Protein AF-A0A815P426-F1 (afdb_monomer_lite)

Radius of gyration: 23.21 Å; chains: 1; bounding box: 39×58×58 Å

pLDDT: mean 87.46, std 11.71, range [52.34, 97.25]

Foldseek 3Di:
DDFDWDQDPVRDTDTDDDDDDDCVPDCPVVPPPDPPPPPVPDDDDLLNVLLVLLVVLLDPVLLVVLCVVLDDDAPVCVVSVVSSLVSSLCVSVVVCVVVVCVVSLVPDDPVSNVVSVVVSSVSSVVSVVVVNVVVD

Secondary structure (DSSP, 8-state):
----EEE-TTS-EEE-------GGG-GGGG------------PPPHHHHHHHHHHHH--HHHHHHHHHHH----TT-HHHHHHHHHHHHHHHHHHHIIIIIHHHHHTS-HHHHHHHHHHHHHHHHHHHHHHHHHT-

InterPro domains:
  IPR040609 RNA ligase 2, C-terminal [PF18043] (53-125)
  IPR041948 RNA ligase 1/2, C-terminal domain superfamily [G3DSA:1.10.10.1810] (43-134)

Organism: NCBI:txid433720

Structure (mmCIF, N/CA/C/O backbone):
data_AF-A0A815P426-F1
#
_entry.id   AF-A0A815P426-F1
#
loop_
_atom_site.group_PDB
_atom_site.id
_atom_site.type_symbol
_atom_site.label_atom_id
_a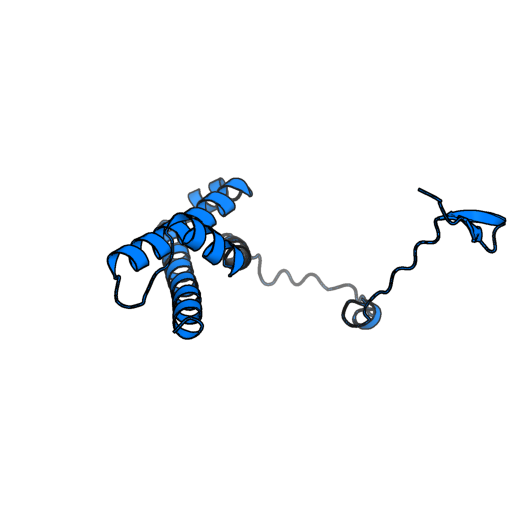tom_site.label_alt_id
_atom_site.label_comp_id
_atom_site.label_asym_id
_atom_site.label_entity_id
_atom_site.label_seq_id
_atom_site.pdbx_PDB_ins_code
_atom_site.Cartn_x
_atom_site.Cartn_y
_atom_site.Cartn_z
_atom_site.occupancy
_atom_site.B_iso_or_equiv
_atom_site.auth_seq_id
_atom_site.auth_comp_id
_atom_site.auth_asym_id
_atom_site.auth_atom_id
_atom_site.pdbx_PDB_model_num
ATOM 1 N N . MET A 1 1 ? 5.175 -38.776 -13.914 1.00 53.50 1 MET A N 1
ATOM 2 C CA . MET A 1 1 ? 4.727 -37.649 -14.763 1.00 53.50 1 MET A CA 1
ATOM 3 C C . MET A 1 1 ? 4.998 -38.048 -16.203 1.00 53.50 1 MET A C 1
ATOM 5 O O . MET A 1 1 ? 6.140 -38.364 -16.493 1.00 53.50 1 MET A O 1
ATOM 9 N N . HIS A 1 2 ? 3.977 -38.131 -17.057 1.00 69.00 2 HIS A N 1
ATOM 10 C CA . HIS A 1 2 ? 4.163 -38.473 -18.472 1.00 69.00 2 HIS A CA 1
ATOM 11 C C . HIS A 1 2 ? 4.282 -37.177 -19.275 1.00 69.00 2 HIS A C 1
ATOM 13 O O . HIS A 1 2 ? 3.371 -36.351 -19.244 1.00 69.00 2 HIS A O 1
ATOM 19 N N . GLU A 1 3 ? 5.411 -36.975 -19.950 1.00 75.50 3 GLU A N 1
ATOM 20 C CA . GLU A 1 3 ? 5.625 -35.807 -20.804 1.00 75.50 3 GLU A CA 1
ATOM 21 C C . GLU A 1 3 ? 5.066 -36.072 -22.204 1.00 75.50 3 GLU A C 1
ATOM 23 O O . GLU A 1 3 ? 5.456 -37.026 -22.875 1.00 75.50 3 GLU A O 1
ATOM 28 N N . ILE A 1 4 ? 4.139 -35.222 -22.653 1.00 83.88 4 ILE A N 1
ATOM 29 C CA . ILE A 1 4 ? 3.625 -35.261 -24.024 1.00 83.88 4 ILE A CA 1
ATOM 30 C C . ILE A 1 4 ? 4.584 -34.460 -24.907 1.00 83.88 4 ILE A C 1
ATOM 32 O O . ILE A 1 4 ? 4.674 -33.230 -24.805 1.00 83.88 4 ILE A O 1
ATOM 36 N N . LEU A 1 5 ? 5.302 -35.174 -25.772 1.00 86.25 5 LEU A N 1
ATOM 37 C CA . LEU A 1 5 ? 6.202 -34.607 -26.770 1.00 86.25 5 LEU A CA 1
ATOM 38 C C . LEU A 1 5 ? 5.488 -34.515 -28.118 1.00 86.25 5 LEU A C 1
ATOM 40 O O . LEU A 1 5 ? 4.907 -35.488 -28.594 1.00 86.25 5 LEU A O 1
ATOM 44 N N . VAL A 1 6 ? 5.560 -33.347 -28.751 1.00 86.00 6 VAL A N 1
ATOM 45 C CA . VAL A 1 6 ? 5.031 -33.112 -30.098 1.00 86.00 6 VAL A CA 1
ATOM 46 C C . VAL A 1 6 ? 6.175 -32.874 -31.068 1.00 86.00 6 VAL A C 1
ATOM 48 O O . VAL A 1 6 ? 7.145 -32.177 -30.765 1.00 86.00 6 VAL A O 1
ATOM 51 N N . LYS A 1 7 ? 6.071 -33.469 -32.254 1.00 87.00 7 LYS A N 1
ATOM 52 C CA . LYS A 1 7 ? 7.042 -33.288 -33.329 1.00 87.00 7 LYS A CA 1
ATOM 53 C C . LYS A 1 7 ? 6.736 -31.978 -34.053 1.00 87.00 7 LYS A C 1
ATOM 55 O O . LYS A 1 7 ? 5.653 -31.809 -34.606 1.00 87.00 7 LYS A O 1
ATOM 60 N N . THR A 1 8 ? 7.679 -31.044 -34.039 1.00 82.06 8 THR A N 1
ATOM 61 C CA . THR A 1 8 ? 7.565 -29.792 -34.801 1.00 82.06 8 THR A CA 1
ATOM 62 C C . THR A 1 8 ? 7.700 -30.056 -36.302 1.00 82.06 8 THR A C 1
ATOM 64 O O . THR A 1 8 ? 8.264 -31.070 -36.717 1.00 82.06 8 THR A O 1
ATOM 67 N N . THR A 1 9 ? 7.266 -29.112 -37.139 1.00 83.19 9 THR A N 1
ATOM 68 C CA . THR A 1 9 ? 7.492 -29.132 -38.600 1.00 83.19 9 THR A CA 1
ATOM 69 C C . THR A 1 9 ? 8.971 -29.245 -38.987 1.00 83.19 9 THR A C 1
ATOM 71 O O . THR A 1 9 ? 9.280 -29.675 -40.091 1.00 83.19 9 THR A O 1
ATOM 74 N N . LYS A 1 10 ? 9.894 -28.926 -38.068 1.00 82.25 10 LYS A N 1
ATOM 75 C CA . LYS A 1 10 ? 11.349 -29.080 -38.228 1.00 82.25 10 LYS A CA 1
ATOM 76 C C . LYS A 1 10 ? 11.892 -30.429 -37.724 1.00 82.25 10 LYS A C 1
ATOM 78 O O . LYS A 1 10 ? 13.099 -30.611 -37.647 1.00 82.25 10 LYS A O 1
ATOM 83 N N . GLY A 1 11 ? 11.024 -31.366 -37.338 1.00 80.31 11 GLY A N 1
ATOM 84 C CA . GLY A 1 11 ? 11.395 -32.717 -36.902 1.00 80.31 11 GLY A CA 1
ATOM 85 C C . GLY A 1 11 ? 11.871 -32.843 -35.451 1.00 80.31 11 GLY A C 1
ATOM 86 O O . GLY A 1 11 ? 12.090 -33.961 -34.990 1.00 80.31 11 GLY A O 1
ATOM 87 N N . VAL A 1 12 ? 11.984 -31.734 -34.715 1.00 82.62 12 VAL A N 1
ATOM 88 C CA . VAL A 1 12 ? 12.401 -31.719 -33.304 1.00 82.62 12 VAL A CA 1
ATOM 89 C C . VAL A 1 12 ? 11.205 -32.015 -32.401 1.00 82.62 12 VAL A C 1
ATOM 91 O O . VAL A 1 12 ? 10.135 -31.431 -32.598 1.00 82.62 12 VAL A O 1
ATOM 94 N N . HIS A 1 13 ? 11.389 -32.895 -31.414 1.00 85.00 13 HIS A N 1
ATOM 95 C CA . HIS A 1 13 ? 10.394 -33.176 -30.379 1.00 85.00 13 HIS A CA 1
ATOM 96 C C . HIS A 1 13 ? 10.478 -32.111 -29.286 1.00 85.00 13 HIS A C 1
ATOM 98 O O . HIS A 1 13 ? 11.535 -31.912 -28.692 1.00 85.00 13 HIS A O 1
ATOM 104 N N . VAL A 1 14 ? 9.371 -31.420 -29.029 1.00 87.62 14 VAL A N 1
ATOM 105 C CA . VAL A 1 14 ? 9.278 -30.375 -28.002 1.00 87.62 14 VAL A CA 1
ATOM 106 C C . VAL A 1 14 ? 8.112 -30.658 -27.066 1.00 87.62 14 VAL A C 1
ATOM 108 O O . VAL A 1 14 ? 7.135 -31.306 -27.447 1.00 87.62 14 VAL A O 1
ATOM 111 N N . ARG A 1 15 ? 8.198 -30.154 -25.833 1.00 86.31 15 ARG A N 1
ATOM 112 C CA . ARG A 1 15 ? 7.101 -30.231 -24.865 1.00 86.31 15 ARG A CA 1
ATOM 113 C C . ARG A 1 15 ? 5.871 -29.509 -25.416 1.00 86.31 15 ARG A C 1
ATOM 115 O O . ARG A 1 15 ? 5.964 -28.353 -25.830 1.00 86.31 15 ARG A O 1
ATOM 122 N N . ALA A 1 16 ? 4.717 -30.170 -25.375 1.00 86.75 16 ALA A N 1
ATOM 123 C CA . ALA A 1 16 ? 3.450 -29.562 -25.758 1.00 86.75 16 ALA A CA 1
ATOM 124 C C . ALA A 1 16 ? 3.032 -28.496 -24.725 1.00 86.75 16 ALA A C 1
ATOM 126 O O . ALA A 1 16 ? 2.418 -28.806 -23.706 1.00 86.75 16 ALA A O 1
ATOM 127 N N . ILE A 1 17 ? 3.395 -27.235 -24.971 1.00 85.06 17 ILE A N 1
ATOM 128 C CA . ILE A 1 17 ? 2.969 -26.078 -24.173 1.00 85.06 17 ILE A CA 1
ATOM 129 C C . ILE A 1 17 ? 2.081 -25.200 -25.051 1.00 85.06 17 ILE A C 1
ATOM 131 O O . ILE A 1 17 ? 2.551 -24.620 -26.028 1.00 85.06 17 ILE A O 1
ATOM 135 N N . VAL A 1 18 ? 0.810 -25.062 -24.677 1.00 85.25 18 VAL A N 1
ATOM 136 C CA . VAL A 1 18 ? -0.127 -24.142 -25.334 1.00 85.25 18 VAL A CA 1
ATOM 137 C C . VAL A 1 18 ? -0.279 -22.899 -24.463 1.00 85.25 18 VAL A C 1
ATOM 139 O O . VAL A 1 18 ? -0.738 -22.985 -23.326 1.00 85.25 18 VAL A O 1
ATOM 142 N N . LYS A 1 19 ? 0.115 -21.733 -24.987 1.00 87.06 19 LYS A N 1
ATOM 143 C CA . LYS A 1 19 ? -0.084 -20.438 -24.320 1.00 87.06 19 LYS A CA 1
ATOM 144 C C . LYS A 1 19 ? -1.341 -19.773 -24.881 1.00 87.06 19 LYS A C 1
ATOM 146 O O . LYS A 1 19 ? -1.327 -19.317 -26.020 1.00 87.06 19 LYS A O 1
ATOM 151 N N . LYS A 1 20 ? -2.409 -19.680 -24.085 1.00 88.19 20 LYS A N 1
ATOM 152 C CA . LYS A 1 20 ? -3.594 -18.878 -24.425 1.00 88.19 20 LYS A CA 1
ATOM 153 C C . LYS A 1 20 ? -3.333 -17.418 -24.044 1.00 88.19 20 LYS A C 1
ATOM 155 O O . LYS A 1 20 ? -3.533 -17.039 -22.895 1.00 88.19 20 LYS A O 1
ATOM 160 N N . LYS A 1 21 ? -2.824 -16.623 -24.986 1.00 87.19 21 LYS A N 1
ATOM 161 C CA . LYS A 1 21 ? -2.629 -15.177 -24.798 1.00 87.19 21 LYS A CA 1
ATOM 162 C C . LYS A 1 21 ? -3.973 -14.449 -24.934 1.00 87.19 21 LYS A C 1
ATOM 164 O O . LYS A 1 21 ? -4.783 -14.844 -25.767 1.00 87.19 21 LYS A O 1
ATOM 169 N N . ILE A 1 22 ? -4.208 -13.420 -24.121 1.00 87.94 22 ILE A N 1
ATOM 170 C CA . ILE A 1 22 ? -5.364 -12.523 -24.273 1.00 87.94 22 ILE A CA 1
ATOM 171 C C . ILE A 1 22 ? -5.002 -11.378 -25.221 1.00 87.94 22 ILE A C 1
ATOM 173 O O . ILE A 1 22 ? -3.900 -10.841 -25.142 1.00 87.94 22 ILE A O 1
ATOM 177 N N . GLU A 1 23 ? -5.925 -11.001 -26.104 1.00 86.19 23 GLU A N 1
ATOM 178 C CA . GLU A 1 23 ? -5.700 -9.925 -27.082 1.00 86.19 23 GLU A CA 1
ATOM 179 C C . GLU A 1 23 ? -5.586 -8.542 -26.434 1.00 86.19 23 GLU A C 1
ATOM 181 O O . GLU A 1 23 ? -4.944 -7.649 -26.979 1.00 86.19 23 GLU A O 1
ATOM 186 N N . GLU A 1 24 ? -6.196 -8.347 -25.262 1.00 84.69 24 GLU A N 1
ATOM 187 C CA . GLU A 1 24 ? -6.124 -7.084 -24.523 1.00 84.69 24 GLU A CA 1
ATOM 188 C C . GLU A 1 24 ? -4.689 -6.718 -24.136 1.00 84.69 24 GLU A C 1
ATOM 190 O O . GLU A 1 24 ? -4.333 -5.546 -24.163 1.00 84.69 24 GLU A O 1
ATOM 195 N N . PHE A 1 25 ? -3.860 -7.732 -23.882 1.00 81.56 25 PHE A N 1
ATOM 196 C CA . PHE A 1 25 ? -2.438 -7.589 -23.586 1.00 81.56 25 PHE A CA 1
ATOM 197 C C . PHE A 1 25 ? -1.559 -7.755 -24.841 1.00 81.56 25 PHE A C 1
ATOM 199 O O . PHE A 1 25 ? -0.349 -7.936 -24.726 1.00 81.56 25 PHE A O 1
ATOM 206 N N . SER A 1 26 ? -2.151 -7.765 -26.045 1.00 83.50 26 SER A N 1
ATOM 207 C CA . SER A 1 26 ? -1.368 -7.804 -27.279 1.00 83.50 26 SER A CA 1
ATOM 208 C C . SER A 1 26 ? -0.800 -6.427 -27.596 1.00 83.50 26 SER A C 1
ATOM 210 O O . SER A 1 26 ? -1.530 -5.439 -27.705 1.00 83.50 26 SER A O 1
ATOM 212 N N . GLU A 1 27 ? 0.509 -6.386 -27.819 1.00 73.88 27 GLU A N 1
ATOM 213 C CA . GLU A 1 27 ? 1.217 -5.193 -28.272 1.00 73.88 27 GLU A CA 1
ATOM 214 C C . GLU A 1 27 ? 0.889 -4.817 -29.726 1.00 73.88 27 GLU A C 1
ATOM 216 O O . GLU A 1 27 ? 1.246 -3.727 -30.164 1.00 73.88 27 GLU A O 1
ATOM 221 N N . ASP A 1 28 ? 0.151 -5.658 -30.465 1.00 74.94 28 ASP A N 1
ATOM 222 C CA . ASP A 1 28 ? -0.253 -5.393 -31.856 1.00 74.94 28 ASP A CA 1
ATOM 223 C C . ASP A 1 28 ? -1.012 -4.059 -32.001 1.00 74.94 28 ASP A C 1
ATOM 225 O O . ASP A 1 28 ? -0.912 -3.384 -33.026 1.00 74.94 28 ASP A O 1
ATOM 229 N N . LYS A 1 29 ? -1.723 -3.632 -30.947 1.00 68.50 29 LYS A N 1
ATOM 230 C CA . LYS A 1 29 ? -2.420 -2.333 -30.880 1.00 68.50 29 LYS A CA 1
ATOM 231 C C . LYS A 1 29 ? -1.468 -1.132 -30.814 1.00 68.50 29 LYS A C 1
ATOM 233 O O . LYS A 1 29 ? -1.870 -0.023 -31.152 1.00 68.50 29 LYS A O 1
ATOM 238 N N . TYR A 1 30 ? -0.223 -1.350 -30.399 1.00 68.12 30 TYR A N 1
ATOM 239 C CA . TYR A 1 30 ? 0.835 -0.345 -30.269 1.00 68.12 30 TYR A CA 1
ATOM 240 C C . TYR A 1 30 ? 1.909 -0.485 -31.364 1.00 68.12 30 TYR A C 1
ATOM 242 O O . TYR A 1 30 ? 2.927 0.201 -31.322 1.00 68.12 30 TYR A O 1
ATOM 250 N N . GLY A 1 31 ? 1.678 -1.336 -32.375 1.00 58.94 31 GLY A N 1
ATOM 251 C CA . GLY A 1 31 ? 2.641 -1.723 -33.416 1.00 58.94 31 GLY A CA 1
ATOM 252 C C . GLY A 1 31 ? 3.135 -0.613 -34.355 1.00 58.94 31 GLY A C 1
ATOM 253 O O . GLY A 1 31 ? 3.912 -0.888 -35.267 1.00 58.94 31 GLY A O 1
ATOM 254 N N . GLN A 1 32 ? 2.741 0.642 -34.145 1.00 60.88 32 GLN A N 1
ATOM 255 C CA . GLN A 1 32 ? 3.390 1.790 -34.772 1.00 60.88 32 GLN A CA 1
ATOM 256 C C . GLN A 1 32 ? 4.388 2.391 -33.788 1.00 60.88 32 GLN A C 1
ATOM 258 O O . GLN A 1 32 ? 4.172 3.474 -33.248 1.00 60.88 32 GLN A O 1
ATOM 263 N N . ALA A 1 33 ? 5.490 1.676 -33.553 1.00 63.81 33 ALA A N 1
ATOM 264 C CA . ALA A 1 33 ? 6.647 2.222 -32.857 1.00 63.81 33 ALA A CA 1
ATOM 265 C C . ALA A 1 33 ? 7.275 3.331 -33.723 1.00 63.81 33 ALA A C 1
ATOM 267 O O . ALA A 1 33 ? 8.263 3.131 -34.427 1.00 63.81 33 ALA A O 1
ATOM 268 N N . GLN A 1 34 ? 6.659 4.512 -33.718 1.00 63.12 34 GLN A N 1
ATOM 269 C CA . GLN A 1 34 ? 7.313 5.735 -34.147 1.00 63.12 34 GLN A CA 1
ATOM 270 C C . GLN A 1 34 ? 8.417 6.027 -33.136 1.00 63.12 34 GLN A C 1
ATOM 272 O O . GLN A 1 34 ? 8.215 5.886 -31.929 1.00 63.12 34 GLN A O 1
ATOM 277 N N . LYS A 1 35 ? 9.598 6.405 -33.631 1.00 65.06 35 LYS A N 1
ATOM 278 C CA . LYS A 1 35 ? 10.706 6.859 -32.791 1.00 65.06 35 LYS A CA 1
ATOM 279 C C . LYS A 1 35 ? 10.178 8.025 -31.956 1.00 65.06 35 LYS A C 1
ATOM 281 O O . LYS A 1 35 ? 9.969 9.105 -32.502 1.00 65.06 35 LYS A O 1
ATOM 286 N N . GLN A 1 36 ? 9.888 7.783 -30.678 1.00 59.38 36 GLN A N 1
ATOM 287 C CA . GLN A 1 36 ? 9.435 8.838 -29.786 1.00 59.38 36 GLN A CA 1
ATOM 288 C C . GLN A 1 36 ? 10.540 9.887 -29.758 1.00 59.38 36 GLN A C 1
ATOM 290 O O . GLN A 1 36 ? 11.679 9.591 -29.390 1.00 59.38 36 GLN A O 1
ATOM 295 N N . GLU A 1 37 ? 10.229 11.099 -30.213 1.00 60.91 37 GLU A N 1
ATOM 296 C CA . GLU A 1 37 ? 11.078 12.233 -29.896 1.00 60.91 37 GLU A CA 1
ATOM 297 C C . GLU A 1 37 ? 11.063 12.338 -28.377 1.00 60.91 37 GLU A C 1
ATOM 299 O O . GLU A 1 37 ? 9.999 12.518 -27.780 1.00 60.91 37 GLU A O 1
ATOM 304 N N . LEU A 1 38 ? 12.225 12.115 -27.759 1.00 56.75 38 LEU A N 1
ATOM 305 C CA . LEU A 1 38 ? 12.448 12.315 -26.334 1.00 56.75 38 LEU A CA 1
ATOM 306 C C . LEU A 1 38 ? 12.198 13.793 -26.044 1.00 56.75 38 LEU A C 1
ATOM 308 O O . LEU A 1 38 ? 13.115 14.609 -26.031 1.00 56.75 38 LEU A O 1
ATOM 312 N N . LYS A 1 39 ? 10.931 14.150 -25.853 1.00 55.62 39 LYS A N 1
ATOM 313 C CA . LYS A 1 39 ? 10.569 15.373 -25.165 1.00 55.62 39 LYS A CA 1
ATOM 314 C C . LYS A 1 39 ? 11.035 15.159 -23.737 1.00 55.62 39 LYS A C 1
ATOM 316 O O . LYS A 1 39 ? 10.408 14.421 -22.985 1.00 55.62 39 LYS A O 1
ATOM 321 N N . THR A 1 40 ? 12.155 15.771 -23.379 1.00 57.69 40 THR A N 1
ATOM 322 C CA . THR A 1 40 ? 12.635 15.913 -21.997 1.00 57.69 40 THR A CA 1
ATOM 323 C C . THR A 1 40 ? 11.738 16.874 -21.206 1.00 57.69 40 THR A C 1
ATOM 325 O O . THR A 1 40 ? 12.223 17.687 -20.426 1.00 57.69 40 THR A O 1
ATOM 328 N N . ASP A 1 41 ? 10.427 16.830 -21.438 1.00 52.34 41 ASP A N 1
ATOM 329 C CA . ASP A 1 41 ? 9.446 17.606 -20.696 1.00 52.34 41 ASP A CA 1
ATOM 330 C C . ASP A 1 41 ? 8.960 16.728 -19.543 1.00 52.34 41 ASP A C 1
ATOM 332 O O . ASP A 1 41 ? 7.996 15.974 -19.672 1.00 52.34 41 ASP A O 1
ATOM 336 N N . GLY A 1 42 ? 9.678 16.816 -18.423 1.00 54.28 42 GLY A N 1
ATOM 337 C CA . GLY A 1 42 ? 9.279 16.229 -17.147 1.00 54.28 42 GLY A CA 1
ATOM 338 C C . GLY A 1 42 ? 10.192 15.102 -16.690 1.00 54.28 42 GLY A C 1
ATOM 339 O O . GLY A 1 42 ? 9.809 13.935 -16.729 1.00 54.28 42 GLY A O 1
ATOM 340 N N . GLU A 1 43 ? 11.385 15.443 -16.200 1.00 70.19 43 GLU A N 1
ATOM 341 C CA . GLU A 1 43 ? 12.057 14.550 -15.254 1.00 70.19 43 GLU A CA 1
ATOM 342 C C . GLU A 1 43 ? 11.116 14.355 -14.061 1.00 70.19 43 GLU A C 1
ATOM 344 O O . GLU A 1 43 ? 10.733 15.320 -13.395 1.00 70.19 43 GLU A O 1
ATOM 349 N N . LEU A 1 44 ? 10.685 13.110 -13.839 1.00 75.94 44 LEU A N 1
ATOM 350 C CA . LEU A 1 44 ? 9.888 12.764 -12.670 1.00 75.94 44 LEU A CA 1
ATOM 351 C C . LEU A 1 44 ? 10.709 13.092 -11.432 1.00 75.94 44 LEU A C 1
ATOM 353 O O . LEU A 1 44 ? 11.832 12.612 -11.266 1.00 75.94 44 LEU A O 1
ATOM 357 N N . SER A 1 45 ? 10.145 13.929 -10.571 1.00 87.25 45 SER A N 1
ATOM 358 C CA . SER A 1 45 ? 10.812 14.292 -9.336 1.00 87.25 45 SER A CA 1
ATOM 359 C C . SER A 1 45 ? 10.873 13.086 -8.397 1.00 87.25 45 SER A C 1
ATOM 361 O O . SER A 1 45 ? 10.067 12.155 -8.482 1.00 87.25 45 SER A O 1
ATOM 363 N N . ASN A 1 46 ? 11.803 13.111 -7.441 1.00 88.75 46 ASN A N 1
ATOM 364 C CA . ASN A 1 46 ? 11.910 12.030 -6.462 1.00 88.75 46 ASN A CA 1
ATOM 365 C C . ASN A 1 46 ? 10.612 11.839 -5.652 1.00 88.75 46 ASN A C 1
ATOM 367 O O . ASN A 1 46 ? 10.283 10.724 -5.255 1.00 88.75 46 ASN A O 1
ATOM 371 N N . ILE A 1 47 ? 9.849 12.911 -5.423 1.00 92.12 47 ILE A N 1
ATOM 372 C CA . ILE A 1 47 ? 8.553 12.812 -4.745 1.00 92.12 47 ILE A CA 1
ATOM 373 C C . ILE A 1 47 ? 7.523 12.069 -5.609 1.00 92.12 47 ILE A C 1
ATOM 375 O O . ILE A 1 47 ? 6.786 11.245 -5.074 1.00 92.12 47 ILE A O 1
ATOM 379 N N . ASP A 1 48 ? 7.504 12.292 -6.926 1.00 91.62 48 ASP A N 1
ATOM 380 C CA . ASP A 1 48 ? 6.570 11.611 -7.831 1.00 91.62 48 ASP A CA 1
ATOM 381 C C . ASP A 1 48 ? 6.872 10.114 -7.928 1.00 91.62 48 ASP A C 1
ATOM 383 O O . ASP A 1 48 ? 5.965 9.288 -7.850 1.00 91.62 48 ASP A O 1
ATOM 387 N N . LEU A 1 49 ? 8.155 9.755 -8.027 1.00 92.81 49 LEU A N 1
ATOM 388 C CA . LEU A 1 49 ? 8.589 8.358 -8.038 1.00 92.81 49 LEU A CA 1
ATOM 389 C C . LEU A 1 49 ? 8.180 7.637 -6.748 1.00 92.81 49 LEU A C 1
ATOM 391 O O . LEU A 1 49 ? 7.552 6.582 -6.803 1.00 92.81 49 LEU A O 1
ATOM 395 N N . LEU A 1 50 ? 8.449 8.240 -5.585 1.00 94.88 50 LEU A N 1
ATOM 396 C CA . LEU A 1 50 ? 8.040 7.669 -4.300 1.00 94.88 50 LEU A CA 1
ATOM 397 C C . LEU A 1 50 ? 6.519 7.588 -4.150 1.00 94.88 50 LEU A C 1
ATOM 399 O O . LEU A 1 50 ? 6.022 6.633 -3.555 1.00 94.88 50 LEU A O 1
ATOM 403 N N . ARG A 1 51 ? 5.771 8.554 -4.693 1.00 95.12 51 ARG A N 1
ATOM 404 C CA . ARG A 1 51 ? 4.305 8.498 -4.709 1.00 95.12 51 ARG A CA 1
ATOM 405 C C . ARG A 1 51 ? 3.817 7.268 -5.473 1.00 95.12 51 ARG A C 1
ATOM 407 O O . ARG A 1 51 ? 2.977 6.543 -4.948 1.00 95.12 51 ARG A O 1
ATOM 414 N N . PHE A 1 52 ? 4.369 6.993 -6.655 1.00 94.50 52 PHE A N 1
ATOM 415 C CA . PHE A 1 52 ? 3.994 5.808 -7.433 1.00 94.50 52 PHE A CA 1
ATOM 416 C C . PHE A 1 52 ? 4.338 4.498 -6.718 1.00 94.50 52 PHE A C 1
ATOM 418 O O . PHE A 1 52 ? 3.515 3.583 -6.701 1.00 94.50 52 PHE A O 1
ATOM 425 N N . GLU A 1 53 ? 5.511 4.421 -6.087 1.00 95.56 53 GLU A N 1
ATOM 426 C CA . GLU A 1 53 ? 5.911 3.251 -5.296 1.00 95.56 53 GLU A CA 1
ATOM 427 C C . GLU A 1 53 ? 4.965 3.014 -4.111 1.00 95.56 53 GLU A C 1
ATOM 429 O O . GLU A 1 53 ? 4.521 1.890 -3.869 1.00 95.56 53 GLU A O 1
ATOM 434 N N . ILE A 1 54 ? 4.585 4.077 -3.395 1.00 96.25 54 ILE A N 1
ATOM 435 C CA . ILE A 1 54 ? 3.614 3.988 -2.299 1.00 96.25 54 ILE A CA 1
ATOM 436 C C . ILE A 1 54 ? 2.250 3.527 -2.822 1.00 96.25 54 ILE A C 1
ATOM 438 O O . ILE A 1 54 ? 1.661 2.605 -2.253 1.00 96.25 54 ILE A O 1
ATOM 442 N N . ASP A 1 55 ? 1.748 4.124 -3.903 1.00 95.19 55 ASP A N 1
ATOM 443 C CA . ASP A 1 55 ? 0.440 3.781 -4.469 1.00 95.19 55 ASP A CA 1
ATOM 444 C C . ASP A 1 55 ? 0.378 2.317 -4.934 1.00 95.19 55 ASP A C 1
ATOM 446 O O . ASP A 1 55 ? -0.644 1.654 -4.742 1.00 95.19 55 ASP A O 1
ATOM 450 N N . ALA A 1 56 ? 1.478 1.771 -5.462 1.00 95.38 56 ALA A N 1
ATOM 451 C CA . ALA A 1 56 ? 1.578 0.358 -5.828 1.00 95.38 56 ALA A CA 1
ATOM 452 C C . ALA A 1 56 ? 1.490 -0.591 -4.615 1.00 95.38 56 ALA A C 1
ATOM 454 O O . ALA A 1 56 ? 1.027 -1.729 -4.741 1.00 95.38 56 ALA A O 1
ATOM 455 N N . LEU A 1 57 ? 1.912 -0.138 -3.431 1.00 96.75 57 LEU A N 1
ATOM 456 C CA . LEU A 1 57 ? 1.879 -0.921 -2.192 1.00 96.75 57 LEU A CA 1
ATOM 457 C C . LEU A 1 57 ? 0.527 -0.850 -1.470 1.00 96.75 57 LEU A C 1
ATOM 459 O O . LEU A 1 57 ? 0.180 -1.767 -0.718 1.00 96.75 57 LEU A O 1
ATOM 463 N N . VAL A 1 58 ? -0.261 0.195 -1.716 1.00 95.75 58 VAL A N 1
ATOM 464 C CA . VAL A 1 58 ? -1.576 0.422 -1.105 1.00 95.75 58 VAL A CA 1
ATOM 465 C C . VAL A 1 58 ? -2.610 -0.550 -1.705 1.00 95.75 58 VAL A C 1
ATOM 467 O O . VAL A 1 58 ? -3.308 -0.253 -2.670 1.00 95.75 58 VAL A O 1
ATOM 470 N N . THR A 1 59 ? -2.719 -1.748 -1.121 1.00 95.62 59 THR A N 1
ATOM 471 C CA . THR A 1 59 ? -3.523 -2.862 -1.656 1.00 95.62 59 THR A CA 1
ATOM 472 C C . THR A 1 59 ? -4.456 -3.494 -0.621 1.00 95.62 59 THR A C 1
ATOM 474 O O . THR A 1 59 ? -4.131 -3.603 0.564 1.00 95.62 59 THR A O 1
ATOM 477 N N . ASP A 1 60 ? -5.597 -4.015 -1.090 1.00 94.69 60 ASP A N 1
ATOM 478 C CA . ASP A 1 60 ? -6.560 -4.754 -0.256 1.00 94.69 60 ASP A CA 1
ATOM 479 C C . ASP A 1 60 ? -5.906 -5.983 0.417 1.00 94.69 60 ASP A C 1
ATOM 481 O O . ASP A 1 60 ? -6.220 -6.318 1.559 1.00 94.69 60 ASP A O 1
ATOM 485 N N . ASN A 1 61 ? -4.935 -6.623 -0.246 1.00 95.62 61 ASN A N 1
ATOM 486 C CA . ASN A 1 61 ? -4.196 -7.760 0.313 1.00 95.62 61 ASN A CA 1
ATOM 487 C C . ASN A 1 61 ? -3.389 -7.378 1.561 1.00 95.62 61 ASN A C 1
ATOM 489 O O . ASN A 1 61 ? -3.446 -8.089 2.564 1.00 95.62 61 ASN A O 1
ATOM 493 N N . ARG A 1 62 ? -2.670 -6.248 1.538 1.00 96.06 62 ARG A N 1
ATOM 494 C CA . ARG A 1 62 ? -1.943 -5.777 2.728 1.00 96.06 62 ARG A CA 1
ATOM 495 C C . ARG A 1 62 ? -2.894 -5.357 3.844 1.00 96.06 62 ARG A C 1
ATOM 497 O O . ARG A 1 62 ? -2.606 -5.635 5.008 1.00 96.06 62 ARG A O 1
ATOM 504 N N . LEU A 1 63 ? -4.052 -4.777 3.512 1.00 96.06 63 LEU A N 1
ATOM 505 C CA . LEU A 1 63 ? -5.078 -4.502 4.520 1.00 96.06 63 LEU A CA 1
ATOM 506 C C . LEU A 1 63 ? -5.537 -5.803 5.198 1.00 96.06 63 LEU A C 1
ATOM 508 O O . LEU A 1 63 ? -5.611 -5.860 6.425 1.00 96.06 63 LEU A O 1
ATOM 512 N N . ASN A 1 64 ? -5.798 -6.858 4.425 1.00 94.94 64 ASN A N 1
ATOM 513 C CA . ASN A 1 64 ? -6.200 -8.159 4.965 1.00 94.94 64 ASN A CA 1
ATOM 514 C C . ASN A 1 64 ? -5.124 -8.769 5.877 1.00 94.94 64 ASN A C 1
ATOM 516 O O . ASN A 1 64 ? -5.459 -9.335 6.915 1.00 94.94 64 ASN A O 1
ATOM 520 N N . ASN A 1 65 ? -3.842 -8.591 5.550 1.00 96.00 65 ASN A N 1
ATOM 521 C CA . ASN A 1 65 ? -2.735 -9.020 6.409 1.00 96.00 65 ASN A CA 1
ATOM 522 C C . ASN A 1 65 ? -2.681 -8.238 7.734 1.00 96.00 65 ASN A C 1
ATOM 524 O O . ASN A 1 65 ? -2.349 -8.796 8.780 1.00 96.00 65 ASN A O 1
ATOM 528 N N . ALA A 1 66 ? -2.994 -6.940 7.715 1.00 95.75 66 ALA A N 1
ATOM 529 C CA . ALA A 1 66 ? -3.103 -6.148 8.938 1.00 95.75 66 ALA A CA 1
ATOM 530 C C . ALA A 1 66 ? -4.314 -6.596 9.781 1.00 95.75 66 ALA A C 1
ATOM 532 O O . ALA A 1 66 ? -4.195 -6.788 10.993 1.00 95.75 66 ALA A O 1
ATOM 533 N N . LEU A 1 67 ? -5.456 -6.857 9.136 1.00 94.62 67 LEU A N 1
ATOM 534 C CA . LEU A 1 67 ? -6.659 -7.391 9.778 1.00 94.62 67 LEU A CA 1
ATOM 535 C C . LEU A 1 67 ? -6.431 -8.777 10.388 1.00 94.62 67 LEU A C 1
ATOM 537 O O . LEU A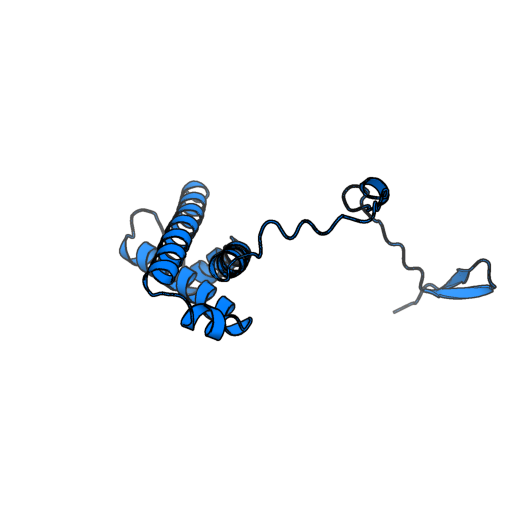 1 67 ? -6.887 -9.022 11.498 1.00 94.62 67 LEU A O 1
ATOM 541 N N . SER A 1 68 ? -5.688 -9.676 9.737 1.00 94.56 68 SER A N 1
ATOM 542 C CA . SER A 1 68 ? -5.414 -11.009 10.294 1.00 94.56 68 SER A CA 1
ATOM 543 C C . SER A 1 68 ? -4.567 -10.963 11.570 1.00 94.56 68 SER A C 1
ATOM 545 O O . SER A 1 68 ? -4.612 -11.901 12.361 1.00 94.56 68 SER A O 1
ATOM 547 N N . LYS A 1 69 ? -3.798 -9.884 11.779 1.00 94.12 69 LYS A N 1
ATOM 548 C CA . LYS A 1 69 ? -2.985 -9.661 12.986 1.00 94.12 69 LYS A CA 1
ATOM 549 C C . LYS A 1 69 ? -3.794 -9.049 14.137 1.00 94.12 69 LYS A C 1
ATOM 551 O O . LYS A 1 69 ? -3.521 -9.354 15.291 1.00 94.12 69 LYS A O 1
ATOM 556 N N . ILE A 1 70 ? -4.769 -8.190 13.831 1.00 91.81 70 ILE A N 1
ATOM 557 C CA . ILE A 1 70 ? -5.590 -7.478 14.832 1.00 91.81 70 ILE A CA 1
ATOM 558 C C . ILE A 1 70 ? -6.876 -8.248 15.173 1.00 91.81 70 ILE A C 1
ATOM 560 O O . ILE A 1 70 ? -7.384 -8.164 16.291 1.00 91.81 70 ILE A O 1
ATOM 564 N N . GLY A 1 71 ? -7.403 -9.010 14.218 1.00 87.69 71 GLY A N 1
ATOM 565 C CA . GLY A 1 71 ? -8.718 -9.634 14.276 1.00 87.69 71 GLY A CA 1
ATOM 566 C C . GLY A 1 71 ? -9.810 -8.764 13.649 1.00 87.69 71 GLY A C 1
ATOM 567 O O . GLY A 1 71 ? -9.549 -7.810 12.916 1.00 87.69 71 GLY A O 1
ATOM 568 N N . HIS A 1 72 ? -11.067 -9.117 13.918 1.00 87.12 72 HIS A N 1
ATOM 569 C CA . HIS A 1 72 ? -12.217 -8.384 13.391 1.00 87.12 72 HIS A CA 1
ATOM 570 C C . HIS A 1 72 ? -12.304 -6.975 14.000 1.00 87.12 72 HIS A C 1
ATOM 572 O O . HIS A 1 72 ? -12.189 -6.805 15.218 1.00 87.12 72 HIS A O 1
ATOM 578 N N . VAL A 1 73 ? -12.530 -5.979 13.141 1.00 89.62 73 VAL A N 1
ATOM 579 C CA . VAL A 1 73 ? -12.633 -4.562 13.507 1.00 89.62 73 VAL A CA 1
ATOM 580 C C . VAL A 1 73 ? -13.957 -4.005 13.005 1.00 89.62 73 VAL A C 1
ATOM 582 O O . VAL A 1 73 ? -14.285 -4.132 11.823 1.00 89.62 73 VAL A O 1
ATOM 585 N N . THR A 1 74 ? -14.691 -3.349 13.899 1.00 88.56 74 THR A N 1
ATOM 586 C CA . THR A 1 74 ? -15.965 -2.687 13.594 1.00 88.56 74 THR A CA 1
ATOM 587 C C . THR A 1 74 ? -15.836 -1.162 13.621 1.00 88.56 74 THR A C 1
ATOM 589 O O . THR A 1 74 ? -14.899 -0.599 14.185 1.00 88.56 74 THR A O 1
ATOM 592 N N . ALA A 1 75 ? -16.813 -0.458 13.042 1.00 87.38 75 ALA A N 1
ATOM 593 C CA . ALA A 1 75 ? -16.804 1.008 12.965 1.00 87.38 75 ALA A CA 1
ATOM 594 C C . ALA A 1 75 ? -16.863 1.720 14.336 1.00 87.38 75 ALA A C 1
ATOM 596 O O . ALA A 1 75 ? -16.499 2.892 14.433 1.00 87.38 75 ALA A O 1
ATOM 597 N N . ASN A 1 76 ? -17.322 1.032 15.385 1.00 88.50 76 ASN A N 1
ATOM 598 C CA . ASN A 1 76 ? -17.464 1.606 16.725 1.00 88.50 76 ASN A CA 1
ATOM 599 C C . ASN A 1 76 ? -16.167 1.522 17.549 1.00 88.50 76 ASN A C 1
ATOM 601 O O . ASN A 1 76 ? -16.014 2.242 18.535 1.00 88.50 76 ASN A O 1
ATOM 605 N N . GLU A 1 77 ? -15.217 0.679 17.143 1.00 91.06 77 GLU A N 1
ATOM 606 C CA . GLU A 1 77 ? -13.978 0.418 17.875 1.00 91.06 77 GLU A CA 1
ATOM 607 C C . GLU A 1 77 ? -12.866 1.370 17.417 1.00 91.06 77 GLU A C 1
ATOM 609 O O . GLU A 1 77 ? -11.970 1.004 16.656 1.00 91.06 77 GLU A O 1
ATOM 614 N N . LYS A 1 78 ? -12.927 2.625 17.879 1.00 90.81 78 LYS A N 1
ATOM 615 C CA . LYS A 1 78 ? -11.990 3.685 17.462 1.00 90.81 78 LYS A CA 1
ATOM 616 C C . LYS A 1 78 ? -10.520 3.329 17.696 1.00 90.81 78 LYS A C 1
ATOM 618 O O . LYS A 1 78 ? -9.696 3.624 16.833 1.00 90.81 78 LYS A O 1
ATOM 623 N N . ASP A 1 79 ? -10.206 2.689 18.819 1.00 92.50 79 ASP A N 1
ATOM 624 C CA . ASP A 1 79 ? -8.827 2.320 19.155 1.00 92.50 79 ASP A CA 1
ATOM 625 C C . ASP A 1 79 ? -8.296 1.250 18.196 1.00 92.50 79 ASP A C 1
ATOM 627 O O . ASP A 1 79 ? -7.261 1.451 17.566 1.00 92.50 79 ASP A O 1
ATOM 631 N N . LYS A 1 80 ? -9.079 0.192 17.941 1.00 92.50 80 LYS A N 1
ATOM 632 C CA . LYS A 1 80 ? -8.718 -0.842 16.956 1.00 92.50 80 LYS A CA 1
ATOM 633 C C . LYS A 1 80 ? -8.591 -0.292 15.538 1.00 92.50 80 LYS A C 1
ATOM 635 O O . LYS A 1 80 ? -7.729 -0.735 14.787 1.00 92.50 80 LYS A O 1
ATOM 640 N N . LEU A 1 81 ? -9.431 0.669 15.152 1.00 93.88 81 LEU A N 1
ATOM 641 C CA . LEU A 1 81 ? -9.323 1.330 13.847 1.00 93.88 81 LEU A CA 1
ATOM 642 C C . LEU A 1 81 ? -8.034 2.141 13.722 1.00 93.88 81 LEU A C 1
ATOM 644 O O . LEU A 1 81 ? -7.413 2.149 12.659 1.00 93.88 81 LEU A O 1
ATOM 648 N N . LYS A 1 82 ? -7.632 2.818 14.799 1.00 94.56 82 LYS A N 1
ATOM 649 C CA . LYS A 1 82 ? -6.364 3.543 14.850 1.00 94.56 82 LYS A CA 1
ATOM 650 C C . LYS A 1 82 ? -5.184 2.576 14.770 1.00 94.56 82 LYS A C 1
ATOM 652 O O . LYS A 1 82 ? -4.259 2.828 14.003 1.00 94.56 82 LYS A O 1
ATOM 657 N N . ASP A 1 83 ? -5.246 1.462 15.491 1.00 95.31 83 ASP A N 1
ATOM 658 C CA . ASP A 1 83 ? -4.218 0.421 15.450 1.00 95.31 83 ASP A CA 1
ATOM 659 C C . ASP A 1 83 ? -4.113 -0.213 14.060 1.00 95.31 83 ASP A C 1
ATOM 661 O O . ASP A 1 83 ? -3.010 -0.373 13.544 1.00 95.31 83 ASP A O 1
ATOM 665 N N . LEU A 1 84 ? -5.248 -0.481 13.409 1.00 95.94 84 LEU A N 1
ATOM 666 C CA . LEU A 1 84 ? -5.301 -0.986 12.037 1.00 95.94 84 LEU A CA 1
ATOM 667 C C . LEU A 1 84 ? -4.666 -0.013 11.048 1.00 95.94 84 LEU A C 1
ATOM 669 O O . LEU A 1 84 ? -3.847 -0.425 10.230 1.00 95.94 84 LEU A O 1
ATOM 673 N N . LEU A 1 85 ? -5.015 1.272 11.137 1.00 96.19 85 LEU A N 1
ATOM 674 C CA . LEU A 1 85 ? -4.438 2.308 10.285 1.00 96.19 85 LEU A CA 1
ATOM 675 C C . LEU A 1 85 ? -2.918 2.384 10.467 1.00 96.19 85 LEU A C 1
ATOM 677 O O . LEU A 1 85 ? -2.182 2.382 9.483 1.00 96.19 85 LEU A O 1
ATOM 681 N N . ASN A 1 86 ? -2.452 2.408 11.716 1.00 96.12 86 ASN A N 1
ATOM 682 C CA . ASN A 1 86 ? -1.029 2.482 12.034 1.00 96.12 86 ASN A CA 1
ATOM 683 C C . ASN A 1 86 ? -0.273 1.243 11.548 1.00 96.12 86 ASN A C 1
ATOM 685 O O . ASN A 1 86 ? 0.791 1.378 10.950 1.00 96.12 86 ASN A O 1
ATOM 689 N N . LEU A 1 87 ? -0.819 0.046 11.784 1.00 96.50 87 LEU A N 1
ATOM 690 C CA . LEU A 1 87 ? -0.204 -1.211 11.368 1.00 96.50 87 LEU A CA 1
ATOM 691 C C . LEU A 1 87 ? -0.114 -1.309 9.844 1.00 96.50 87 LEU A C 1
ATOM 693 O O . LEU A 1 87 ? 0.914 -1.724 9.320 1.00 96.50 87 LEU A O 1
ATOM 697 N N . TYR A 1 88 ? -1.167 -0.895 9.143 1.00 97.19 88 TYR A N 1
ATOM 698 C CA . TYR A 1 88 ? -1.220 -0.913 7.687 1.00 97.19 88 TYR A CA 1
ATOM 699 C C . TYR A 1 88 ? -0.246 0.089 7.055 1.00 9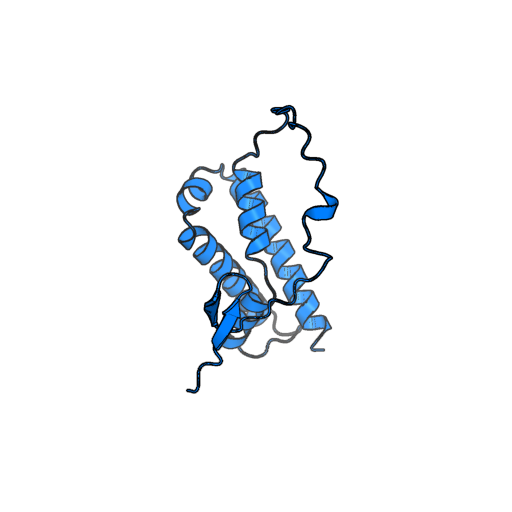7.19 88 TYR A C 1
ATOM 701 O O . TYR A 1 88 ? 0.508 -0.270 6.156 1.00 97.19 88 TYR A O 1
ATOM 709 N N . ILE A 1 89 ? -0.201 1.327 7.558 1.00 97.12 89 ILE A N 1
ATOM 710 C CA . ILE A 1 89 ? 0.760 2.336 7.082 1.00 97.12 89 ILE A CA 1
ATOM 711 C C . ILE A 1 89 ? 2.192 1.895 7.366 1.00 97.12 89 ILE A C 1
ATOM 713 O O . ILE A 1 89 ? 3.060 2.058 6.512 1.00 97.12 89 ILE A O 1
ATOM 717 N N . LYS A 1 90 ? 2.440 1.334 8.554 1.00 96.62 90 LYS A N 1
ATOM 718 C CA . LYS A 1 90 ? 3.758 0.820 8.911 1.00 96.62 90 LYS A CA 1
ATOM 719 C C . LYS A 1 90 ? 4.198 -0.281 7.944 1.00 96.62 90 LYS A C 1
ATOM 721 O O . LYS A 1 90 ? 5.293 -0.186 7.421 1.00 96.62 90 LYS A O 1
ATOM 726 N N . ASP A 1 91 ? 3.338 -1.258 7.659 1.00 97.25 91 ASP A N 1
ATOM 727 C CA . ASP A 1 91 ? 3.631 -2.350 6.716 1.00 97.25 91 ASP A CA 1
ATOM 728 C C . ASP A 1 91 ? 3.992 -1.832 5.311 1.00 97.25 91 ASP A C 1
ATOM 730 O O . ASP A 1 91 ? 4.911 -2.341 4.674 1.00 97.25 91 ASP A O 1
ATOM 734 N N . ILE A 1 92 ? 3.312 -0.777 4.847 1.00 97.12 92 ILE A N 1
ATOM 735 C CA . ILE A 1 92 ? 3.610 -0.130 3.563 1.00 97.12 92 ILE A CA 1
ATOM 736 C C . ILE A 1 92 ? 4.971 0.571 3.591 1.00 97.12 92 ILE A C 1
ATOM 738 O O . ILE A 1 92 ? 5.749 0.410 2.655 1.00 97.12 92 ILE A O 1
ATOM 742 N N . LEU A 1 93 ? 5.263 1.347 4.638 1.00 96.31 93 LEU A N 1
ATOM 743 C CA . LEU A 1 93 ? 6.540 2.057 4.753 1.00 96.31 93 LEU A CA 1
ATOM 744 C C . LEU A 1 93 ? 7.713 1.090 4.932 1.00 96.31 93 LEU A C 1
ATOM 746 O O . LEU A 1 93 ? 8.741 1.274 4.291 1.00 96.31 93 LEU A O 1
ATOM 750 N N . ASP A 1 94 ? 7.541 0.048 5.745 1.00 96.75 94 ASP A N 1
ATOM 751 C CA . ASP A 1 94 ? 8.544 -0.998 5.936 1.00 96.75 94 ASP A CA 1
ATOM 752 C C . ASP A 1 94 ? 8.857 -1.664 4.582 1.00 96.75 94 ASP A C 1
ATOM 754 O O . ASP A 1 94 ? 10.023 -1.760 4.201 1.00 96.75 94 ASP A O 1
ATOM 758 N N . GLN A 1 95 ? 7.834 -2.006 3.784 1.00 97.06 95 GLN A N 1
ATOM 759 C CA . GLN A 1 95 ? 8.057 -2.545 2.439 1.00 97.06 95 GLN A CA 1
ATOM 760 C C . GLN A 1 95 ? 8.727 -1.540 1.496 1.00 97.06 95 GLN A C 1
ATOM 762 O O . GLN A 1 95 ? 9.592 -1.918 0.708 1.00 97.06 95 GLN A O 1
ATOM 767 N N . LEU A 1 96 ? 8.313 -0.272 1.534 1.00 96.75 96 LEU A N 1
ATOM 768 C CA . LEU A 1 96 ? 8.900 0.773 0.698 1.00 96.75 96 LEU A CA 1
ATOM 769 C C . LEU A 1 96 ? 10.417 0.841 0.924 1.00 96.75 96 LEU A C 1
ATOM 771 O O . LEU A 1 96 ? 11.179 0.922 -0.040 1.00 96.75 96 LEU A O 1
ATOM 775 N N . TYR A 1 97 ? 10.848 0.752 2.184 1.00 96.50 97 TYR A N 1
ATOM 776 C CA . TYR A 1 97 ? 12.260 0.734 2.557 1.00 96.50 97 TYR A CA 1
ATOM 777 C C . TYR A 1 97 ? 12.955 -0.564 2.143 1.00 96.50 97 TYR A C 1
ATOM 779 O O . TYR A 1 97 ? 14.033 -0.499 1.556 1.00 96.50 97 TYR A O 1
ATOM 787 N N . GLU A 1 98 ? 12.327 -1.726 2.352 1.00 96.31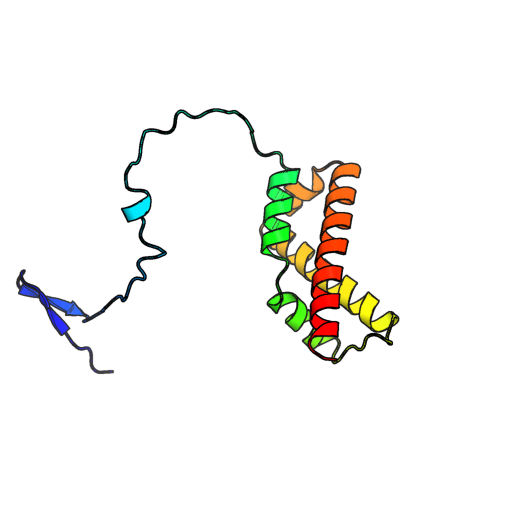 98 GLU A N 1
ATOM 788 C CA . GLU A 1 98 ? 12.850 -3.021 1.885 1.00 96.31 98 GLU A CA 1
ATOM 789 C C . GLU A 1 98 ? 13.064 -3.063 0.364 1.00 96.31 98 GLU A C 1
ATOM 791 O O . GLU A 1 98 ? 13.996 -3.708 -0.112 1.00 96.31 98 GLU A O 1
ATOM 796 N N . ASN A 1 99 ? 12.250 -2.331 -0.402 1.00 94.75 99 ASN A N 1
ATOM 797 C CA . ASN A 1 99 ? 12.398 -2.195 -1.852 1.00 94.75 99 ASN A CA 1
ATOM 798 C C . ASN A 1 99 ? 13.576 -1.284 -2.267 1.00 94.75 99 ASN A C 1
ATOM 800 O O . ASN A 1 99 ? 13.795 -1.084 -3.459 1.00 94.75 99 ASN A O 1
ATOM 804 N N . GLY A 1 100 ? 14.337 -0.735 -1.312 1.00 92.88 100 GLY A N 1
ATOM 805 C CA . GLY A 1 100 ? 15.516 0.100 -1.560 1.00 92.88 100 GLY A CA 1
ATOM 806 C C . GLY A 1 100 ? 15.239 1.604 -1.626 1.00 92.88 100 GLY A C 1
ATOM 807 O O . GLY A 1 100 ? 16.145 2.374 -1.930 1.00 92.88 100 GLY A O 1
ATOM 808 N N . ASN A 1 101 ? 14.020 2.051 -1.311 1.00 94.25 101 ASN A N 1
ATOM 809 C CA . ASN A 1 101 ? 13.641 3.466 -1.414 1.00 94.25 101 ASN A CA 1
ATOM 810 C C . ASN A 1 101 ? 13.950 4.292 -0.149 1.00 94.25 101 ASN A C 1
ATOM 812 O O . ASN A 1 101 ? 13.593 5.468 -0.075 1.00 94.25 101 ASN A O 1
ATOM 816 N N . GLU A 1 102 ? 14.596 3.704 0.862 1.00 94.38 102 GLU A N 1
ATOM 817 C CA . GLU A 1 102 ? 14.877 4.373 2.140 1.00 94.38 102 GLU A CA 1
ATOM 818 C C . GLU A 1 102 ? 15.767 5.616 1.977 1.00 94.38 102 GLU A C 1
ATOM 820 O O . GLU A 1 102 ? 15.473 6.670 2.542 1.00 94.38 102 GLU A O 1
ATOM 825 N N . GLU A 1 103 ? 16.831 5.531 1.175 1.00 93.81 103 GLU A N 1
ATOM 826 C CA . GLU A 1 103 ? 17.728 6.668 0.934 1.00 93.81 103 GLU A CA 1
ATOM 827 C C . GLU A 1 103 ? 16.988 7.818 0.239 1.00 93.81 103 GLU A C 1
ATOM 829 O O . GLU A 1 103 ? 17.048 8.971 0.671 1.00 93.81 103 GLU A O 1
ATOM 834 N N . MET A 1 104 ? 16.214 7.490 -0.796 1.00 92.75 104 MET A N 1
ATOM 835 C CA . MET A 1 104 ? 15.392 8.442 -1.539 1.00 92.75 104 MET A CA 1
ATOM 836 C C . MET A 1 104 ? 14.364 9.128 -0.634 1.00 92.75 104 MET A C 1
ATOM 838 O O . MET A 1 104 ? 14.190 10.344 -0.702 1.00 92.75 104 MET A O 1
ATOM 842 N N . TRP A 1 105 ? 13.732 8.362 0.258 1.00 93.38 105 TRP A N 1
ATOM 843 C CA . TRP A 1 105 ? 12.812 8.880 1.263 1.00 93.38 105 TRP A CA 1
ATOM 844 C C . TRP A 1 105 ? 13.507 9.816 2.256 1.00 93.38 105 TRP A C 1
ATOM 846 O O . TRP A 1 105 ? 12.983 10.883 2.573 1.00 93.38 105 TRP A O 1
ATOM 856 N N . ASN A 1 106 ? 14.694 9.452 2.743 1.00 93.44 106 ASN A N 1
ATOM 857 C CA . ASN A 1 106 ? 15.443 10.252 3.712 1.00 93.44 106 ASN A CA 1
ATOM 858 C C . ASN A 1 106 ? 15.997 11.555 3.118 1.00 93.44 106 ASN A C 1
ATOM 860 O O . ASN A 1 106 ? 16.112 12.544 3.844 1.00 93.44 106 ASN A O 1
ATOM 864 N N . ASN A 1 107 ? 16.268 11.571 1.811 1.00 94.25 107 ASN A N 1
ATOM 865 C CA . ASN A 1 107 ? 16.730 12.747 1.074 1.00 94.25 107 ASN A CA 1
ATOM 866 C C . ASN A 1 107 ? 15.611 13.755 0.754 1.00 94.25 107 ASN A C 1
ATOM 868 O O . ASN A 1 107 ? 15.904 14.886 0.362 1.00 94.25 107 ASN A O 1
ATOM 872 N N . LEU A 1 108 ? 14.337 13.386 0.925 1.00 92.44 108 LEU A N 1
ATOM 873 C CA . LEU A 1 108 ? 13.224 14.320 0.766 1.00 92.44 108 LEU A CA 1
ATOM 874 C C . LEU A 1 108 ? 13.214 15.391 1.863 1.00 92.44 108 LEU A C 1
ATOM 876 O O . LEU A 1 108 ? 13.521 15.144 3.037 1.00 92.44 108 LEU A O 1
ATOM 880 N N . SER A 1 109 ? 12.734 16.582 1.499 1.00 93.62 109 SER A N 1
ATOM 881 C CA . SER A 1 109 ? 12.482 17.631 2.480 1.00 93.62 109 SER A CA 1
ATOM 882 C C . SER A 1 109 ? 11.452 17.168 3.519 1.00 93.62 109 SER A C 1
ATOM 884 O O . SER A 1 109 ? 10.612 16.296 3.278 1.00 93.62 109 SER A O 1
ATOM 886 N N . SER A 1 110 ? 11.492 17.753 4.716 1.00 92.81 110 SER A N 1
ATOM 887 C CA . SER A 1 110 ? 10.492 17.451 5.749 1.00 92.81 110 SER A CA 1
ATOM 888 C C . SER A 1 110 ? 9.068 17.783 5.290 1.00 92.81 110 SER A C 1
ATOM 890 O O . SER A 1 110 ? 8.128 17.109 5.699 1.00 92.81 110 SER A O 1
ATOM 892 N N . ASN A 1 111 ? 8.909 18.788 4.423 1.00 94.25 111 ASN A N 1
ATOM 893 C CA . ASN A 1 111 ? 7.617 19.146 3.851 1.00 94.25 111 ASN A CA 1
ATOM 894 C C . ASN A 1 111 ? 7.102 18.052 2.903 1.00 94.25 111 ASN A C 1
ATOM 896 O O . ASN A 1 111 ? 5.971 17.601 3.054 1.00 94.25 111 ASN A O 1
ATOM 900 N N . ASP A 1 112 ? 7.952 17.558 2.004 1.00 93.50 112 ASP A N 1
ATOM 901 C CA . ASP A 1 112 ? 7.571 16.537 1.018 1.00 93.50 112 ASP A CA 1
ATOM 902 C C . ASP A 1 112 ? 7.238 15.200 1.683 1.00 93.50 112 ASP A C 1
ATOM 904 O O . ASP A 1 112 ? 6.232 14.569 1.360 1.00 93.50 112 ASP A O 1
ATOM 908 N N . ARG A 1 113 ? 8.017 14.803 2.698 1.00 94.12 113 ARG A N 1
ATOM 909 C CA . ARG A 1 113 ? 7.700 13.619 3.513 1.00 94.12 113 ARG A CA 1
ATOM 910 C C . ARG A 1 113 ? 6.353 13.747 4.217 1.00 94.12 113 ARG A C 1
ATOM 912 O O . ARG A 1 113 ? 5.627 12.760 4.325 1.00 94.12 113 ARG A O 1
ATOM 919 N N . ASN A 1 114 ? 6.013 14.941 4.703 1.00 94.69 114 ASN A N 1
ATOM 920 C CA . ASN A 1 114 ? 4.720 15.184 5.338 1.00 94.69 114 ASN A CA 1
ATOM 921 C C . ASN A 1 114 ? 3.572 15.111 4.327 1.00 94.69 114 ASN A C 1
ATOM 923 O O . ASN A 1 114 ? 2.544 14.518 4.645 1.00 94.69 114 ASN A O 1
ATOM 927 N N . ILE A 1 115 ? 3.762 15.644 3.117 1.00 95.12 115 ILE A N 1
ATOM 928 C CA . ILE A 1 115 ? 2.784 15.543 2.026 1.00 95.12 115 ILE A CA 1
ATOM 929 C C . ILE A 1 115 ? 2.523 14.072 1.686 1.00 95.12 115 ILE A C 1
ATOM 931 O O . ILE A 1 115 ? 1.379 13.627 1.769 1.00 95.12 115 ILE A O 1
ATOM 935 N N . LEU A 1 116 ? 3.573 13.287 1.415 1.00 95.00 116 LEU A N 1
ATOM 936 C CA . LEU A 1 116 ? 3.432 11.860 1.097 1.00 95.00 116 LEU A CA 1
ATOM 937 C C . LEU A 1 116 ? 2.783 11.071 2.240 1.00 95.00 116 LEU A C 1
ATOM 939 O O . LEU A 1 116 ? 1.954 10.192 2.006 1.00 95.00 116 LEU A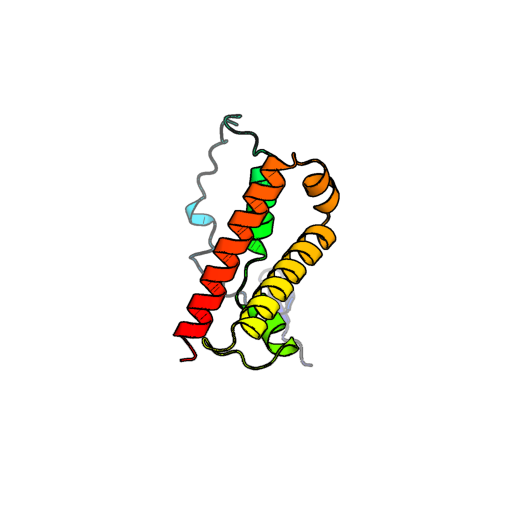 O 1
ATOM 943 N N . ARG A 1 117 ? 3.120 11.391 3.496 1.00 95.06 117 ARG A N 1
ATOM 944 C CA . ARG A 1 117 ? 2.484 10.760 4.661 1.00 95.06 117 ARG A CA 1
ATOM 945 C C . ARG A 1 117 ? 1.005 11.092 4.773 1.00 95.06 117 ARG A C 1
ATOM 947 O O . ARG A 1 117 ? 0.230 10.210 5.142 1.00 95.06 117 ARG A O 1
ATOM 954 N N . GLU A 1 118 ? 0.606 12.331 4.516 1.00 95.88 118 GLU A N 1
ATOM 955 C CA . GLU A 1 118 ? -0.803 12.721 4.561 1.00 95.88 118 GLU A CA 1
ATOM 956 C C . GLU A 1 118 ? -1.591 12.034 3.439 1.00 95.88 118 GLU A C 1
ATOM 958 O O . GLU A 1 118 ? -2.657 11.470 3.689 1.00 95.88 118 GLU A O 1
ATOM 963 N N . GLU A 1 119 ? -1.030 11.972 2.233 1.00 95.31 119 GLU A N 1
ATOM 964 C CA . GLU A 1 119 ? -1.626 11.263 1.096 1.00 95.31 119 GLU A CA 1
ATOM 965 C C . GLU A 1 119 ? -1.789 9.767 1.374 1.00 95.31 119 GLU A C 1
ATOM 967 O O . GLU A 1 119 ? -2.888 9.223 1.225 1.00 95.31 119 GLU A O 1
ATOM 972 N N . LEU A 1 120 ? -0.740 9.117 1.887 1.00 96.38 120 LEU A N 1
ATOM 973 C CA . LEU A 1 120 ? -0.794 7.723 2.321 1.00 96.38 120 LEU A CA 1
ATOM 974 C C . LEU A 1 120 ? -1.871 7.513 3.395 1.00 96.38 120 LEU A C 1
ATOM 976 O O . LEU A 1 120 ? -2.657 6.570 3.307 1.00 96.38 120 LEU A O 1
ATOM 980 N N . ASN A 1 121 ? -1.966 8.409 4.381 1.00 96.31 121 ASN A N 1
ATOM 981 C CA . ASN A 1 121 ? -3.007 8.348 5.408 1.00 96.31 121 ASN A CA 1
ATOM 982 C C . ASN A 1 121 ? -4.417 8.440 4.812 1.00 96.31 121 ASN A C 1
ATOM 984 O O . ASN A 1 121 ? -5.315 7.701 5.228 1.00 96.31 121 ASN A O 1
ATOM 988 N N . GLN A 1 122 ? -4.641 9.339 3.855 1.00 95.94 122 GLN A N 1
ATOM 989 C CA . GLN A 1 122 ? -5.942 9.499 3.207 1.00 95.94 122 GLN A CA 1
ATOM 990 C C . GLN A 1 122 ? -6.306 8.285 2.348 1.00 95.94 122 GLN A C 1
ATOM 992 O O . GLN A 1 122 ? -7.437 7.790 2.440 1.00 95.94 122 GLN A O 1
ATOM 997 N N . ASN A 1 123 ? -5.353 7.762 1.576 1.00 95.00 123 ASN A N 1
ATOM 998 C CA . ASN A 1 123 ? -5.538 6.561 0.763 1.00 95.00 123 ASN A CA 1
ATOM 999 C C . ASN A 1 123 ? -5.821 5.334 1.645 1.00 95.00 123 ASN A C 1
ATOM 1001 O O . ASN A 1 123 ? -6.791 4.608 1.407 1.00 95.00 123 ASN A O 1
ATOM 1005 N N . ALA A 1 124 ? -5.068 5.163 2.733 1.00 95.56 124 ALA A N 1
ATOM 1006 C CA . ALA A 1 124 ? -5.283 4.096 3.705 1.00 95.56 124 ALA A CA 1
ATOM 1007 C C . ALA A 1 124 ? -6.674 4.167 4.354 1.00 95.56 124 ALA A C 1
ATOM 1009 O O . ALA A 1 124 ? -7.410 3.176 4.366 1.00 95.56 124 ALA A O 1
ATOM 1010 N N . LYS A 1 125 ? -7.092 5.351 4.824 1.00 95.25 125 LYS A N 1
ATOM 1011 C CA . LYS A 1 125 ? -8.442 5.561 5.377 1.00 95.25 125 LYS A CA 1
ATOM 1012 C C . LYS A 1 125 ? -9.528 5.222 4.360 1.00 95.25 125 LYS A C 1
ATOM 1014 O O . LYS A 1 125 ? -10.527 4.606 4.726 1.00 95.25 125 LYS A O 1
ATOM 1019 N N . ARG A 1 126 ? -9.349 5.591 3.087 1.00 95.44 126 ARG A N 1
ATOM 1020 C CA . ARG A 1 126 ? -10.317 5.298 2.018 1.00 95.44 126 ARG A CA 1
ATOM 1021 C C . ARG A 1 126 ? -10.528 3.793 1.846 1.00 95.44 126 ARG A C 1
ATOM 1023 O O . ARG A 1 126 ? -11.677 3.355 1.775 1.00 95.44 126 ARG A O 1
ATOM 1030 N N . ILE A 1 127 ? -9.447 3.013 1.832 1.00 94.75 127 ILE A N 1
ATOM 1031 C CA . ILE A 1 127 ? -9.508 1.548 1.727 1.00 94.75 127 ILE A CA 1
ATOM 1032 C C . ILE A 1 127 ? -10.166 0.932 2.968 1.00 94.75 127 ILE A C 1
ATOM 1034 O O . ILE A 1 127 ? -11.087 0.127 2.834 1.00 94.75 127 ILE A O 1
ATOM 1038 N N . ILE A 1 128 ? -9.794 1.373 4.173 1.00 93.88 128 ILE A N 1
ATOM 1039 C CA . ILE A 1 128 ? -10.411 0.887 5.420 1.00 93.88 128 ILE A CA 1
ATOM 1040 C C . ILE A 1 128 ? -11.917 1.193 5.447 1.00 93.88 128 ILE A C 1
ATOM 1042 O O . ILE A 1 128 ? -12.727 0.329 5.778 1.00 93.88 128 ILE A O 1
ATOM 1046 N N . ILE A 1 129 ? -12.333 2.397 5.043 1.00 94.12 129 ILE A N 1
ATOM 1047 C CA . ILE A 1 129 ? -13.756 2.764 4.968 1.00 94.12 129 ILE A CA 1
ATOM 1048 C C . ILE A 1 129 ? -14.498 1.886 3.953 1.00 94.12 129 ILE A C 1
ATOM 1050 O O . ILE A 1 129 ? -15.619 1.455 4.226 1.00 94.12 129 ILE A O 1
ATOM 1054 N N . LYS A 1 130 ? -13.897 1.610 2.788 1.00 93.56 130 LYS A N 1
ATOM 1055 C CA . LYS A 1 130 ? -14.463 0.695 1.784 1.00 93.56 130 LYS A CA 1
ATOM 1056 C C . LYS A 1 130 ? -14.666 -0.706 2.375 1.00 93.56 130 LYS A C 1
ATOM 1058 O O . LYS A 1 130 ? -15.746 -1.277 2.215 1.00 93.56 130 LYS A O 1
ATOM 1063 N N . TYR A 1 131 ? -13.683 -1.218 3.115 1.00 92.31 131 TYR A N 1
ATOM 1064 C CA . TYR A 1 131 ? -13.781 -2.497 3.819 1.00 92.31 131 TYR A CA 1
ATOM 1065 C C . TYR A 1 131 ? -14.930 -2.514 4.842 1.00 92.31 131 TYR A C 1
ATOM 1067 O O . TYR A 1 131 ? -15.764 -3.419 4.808 1.00 92.31 131 TYR A O 1
ATOM 1075 N N . LEU A 1 132 ? -15.038 -1.485 5.692 1.00 91.31 132 LEU A N 1
ATOM 1076 C CA . LEU A 1 132 ? -16.096 -1.384 6.709 1.00 91.31 132 LEU A CA 1
ATOM 1077 C C . LEU A 1 132 ? -17.503 -1.276 6.110 1.00 91.31 132 LEU A C 1
ATOM 1079 O O . LEU A 1 132 ? -18.466 -1.724 6.722 1.00 91.31 132 LEU A O 1
ATOM 1083 N N . LYS A 1 133 ? -17.644 -0.659 4.932 1.00 90.38 133 LYS A N 1
ATOM 1084 C CA . LYS A 1 133 ? -18.927 -0.591 4.215 1.00 90.38 133 LYS A CA 1
ATOM 1085 C C . LYS A 1 133 ? -19.328 -1.932 3.607 1.00 90.38 133 LYS A C 1
ATOM 1087 O O . LYS A 1 133 ? -20.516 -2.199 3.498 1.00 90.38 133 LYS A O 1
ATOM 1092 N N . 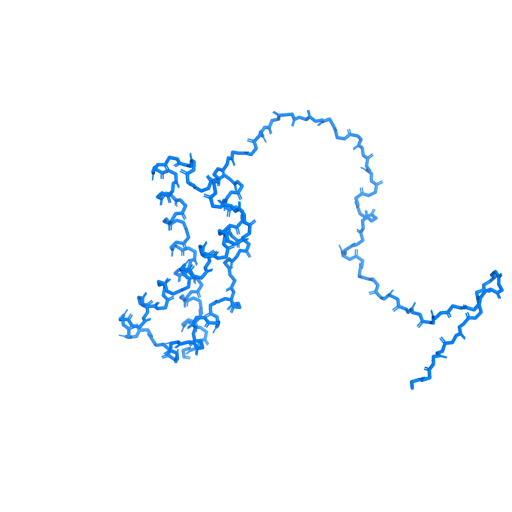THR A 1 134 ? -18.349 -2.729 3.189 1.00 88.00 134 THR A N 1
ATOM 1093 C CA . THR A 1 134 ? -18.582 -4.023 2.531 1.00 88.00 134 THR A CA 1
ATOM 1094 C C . THR A 1 134 ? -18.930 -5.115 3.543 1.00 88.00 134 THR A C 1
ATOM 1096 O O . THR A 1 134 ? -19.740 -5.981 3.243 1.00 88.00 134 THR A O 1
ATOM 1099 N N . ASN A 1 135 ? -18.352 -5.055 4.747 1.00 76.81 135 ASN A N 1
ATOM 1100 C CA . ASN A 1 135 ? -18.519 -6.055 5.811 1.00 76.81 135 ASN A CA 1
ATOM 1101 C C . ASN A 1 135 ? -19.465 -5.583 6.930 1.00 76.81 135 ASN A C 1
ATOM 1103 O O . ASN A 1 135 ? -19.238 -5.889 8.101 1.00 76.81 135 ASN A O 1
ATOM 1107 N N . LYS A 1 136 ? -20.462 -4.770 6.575 1.00 58.91 136 LYS A N 1
ATOM 1108 C CA . LYS A 1 136 ? -21.441 -4.202 7.505 1.00 58.91 136 LYS A CA 1
ATOM 1109 C C . LYS A 1 136 ? -22.697 -5.056 7.610 1.00 58.91 136 LYS A C 1
ATOM 1111 O O . LYS A 1 136 ? -23.056 -5.680 6.590 1.00 58.91 136 LYS A O 1
#

Sequence (136 aa):
MHEILVKTTKGVHVRAIVKKKIEEFSEDKYGQAQKQELKTDGELSNIDLLRFEIDALVTDNRLNNALSKIGHVTANEKDKLKDLLNLYIKDILDQLYENGNEEMWNNLSSNDRNILREELNQNAKRIIIKYLKTNK